Protein AF-A0A195C945-F1 (afdb_monomer)

Organism: NCBI:txid456900

Foldseek 3Di:
DFDQDPFAEDEDEDLQLDDDDLQNLQLVVQVVQVVQVVVVHDGDDQLRYAYESAPLAAHQQDPVGRHPCRVLVVVVLCCLLVPLDQDDDYNVCSVVSVVVVVVVVVVVVVVDPPDDPPVPPVVVPPPSPGTHPCSVSHHYDRHASTPPDGVRNVSSCNVVVPPDD

pLDDT: mean 76.0, std 17.24, range [32.88, 94.56]

Secondary structure (DSSP, 8-state):
-----SS-EEE---TT-----HHHHHHHHHHHHHHHHTTTPPPP-GGG-EEE--SSSPPSEETTEE-S-HHHHHHHHHHHHHHT------GGGHHHHHHHHHHHHHHHHTS---S--------TT-------GGGGGPEEESS-SSTT--HHHHHHHTTGGG---

Nearest PDB structures (foldseek):
  8juy-assembly1_C  TM=2.023E-01  e=8.602E+00  Homo sapiens

Solvent-accessible surface area (backbone atoms only — not comparable to full-atom values): 10118 Å² total; per-residue (Å²): 128,89,68,84,67,95,65,55,66,45,81,51,90,49,46,81,59,63,75,84,50,70,69,59,46,13,35,52,47,17,48,52,50,57,60,39,59,75,66,76,49,81,85,84,63,44,67,67,24,36,40,24,39,42,65,86,56,61,50,37,62,48,100,93,39,80,50,93,45,64,70,58,52,52,52,51,53,50,47,21,37,77,64,38,44,80,74,90,76,50,67,88,42,46,71,60,50,50,52,50,52,52,51,52,51,52,59,48,60,75,52,71,85,82,63,78,78,70,71,78,73,70,60,91,76,70,68,78,82,42,62,32,88,54,45,82,47,40,41,80,36,59,50,47,96,45,90,97,50,53,53,60,60,51,37,19,46,66,58,65,80,77,78,86,129

Sequence (165 aa):
MPKCEANHWTLALDSLHGTLSSHVLSKLCGFIEKLFRKKGLPPLFWKNWILHCPLDIPNQISPSGIGLNCGVHICVWGYIVCTSKLLYFSE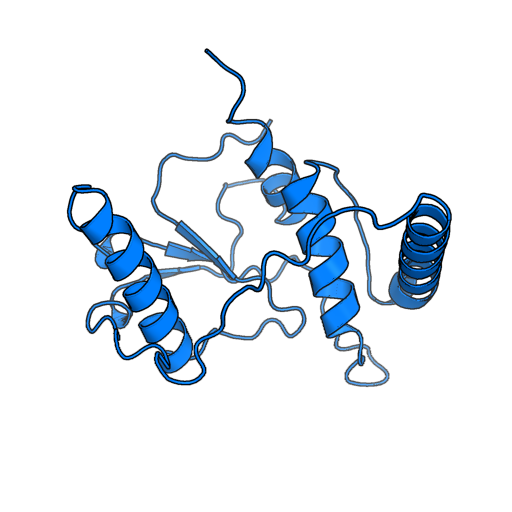DDMPKIRKWISQKLIASAGQAFATETNNFGINKSECLKSESKDSKLIKLSRQPPSQGSTTFEYCACLTRSGHTS

InterPro domains:
  IPR038765 Papain-like cysteine peptidase superfamily [SSF54001] (2-105)

Structure (mmCIF, N/CA/C/O backbone):
data_AF-A0A195C945-F1
#
_entry.id   AF-A0A195C945-F1
#
loop_
_atom_site.group_PDB
_atom_site.id
_atom_site.type_symbol
_atom_site.label_atom_id
_atom_site.label_alt_id
_atom_site.label_comp_id
_atom_site.label_asym_id
_atom_site.label_entity_id
_atom_site.label_seq_id
_atom_site.pdbx_PDB_ins_code
_atom_site.Cartn_x
_atom_site.Cartn_y
_atom_site.Cartn_z
_atom_site.occupancy
_atom_site.B_iso_or_equiv
_atom_site.auth_seq_id
_atom_site.auth_comp_id
_atom_site.auth_asym_id
_atom_site.auth_atom_id
_atom_site.pdbx_PDB_model_num
ATOM 1 N N . MET A 1 1 ? -18.901 0.622 -10.137 1.00 36.66 1 MET A N 1
ATOM 2 C CA . MET A 1 1 ? -17.698 1.071 -9.401 1.00 36.66 1 MET A CA 1
ATOM 3 C C . MET A 1 1 ? -17.789 0.535 -7.981 1.00 36.66 1 MET A C 1
ATOM 5 O O . MET A 1 1 ? -18.892 0.620 -7.441 1.00 36.66 1 MET A O 1
ATOM 9 N N . PRO A 1 2 ? -16.720 -0.047 -7.404 1.00 40.16 2 PRO A N 1
ATOM 10 C CA . PRO A 1 2 ? -16.760 -0.532 -6.026 1.00 40.16 2 PRO A CA 1
ATOM 11 C C . PRO A 1 2 ? -17.107 0.637 -5.097 1.00 40.16 2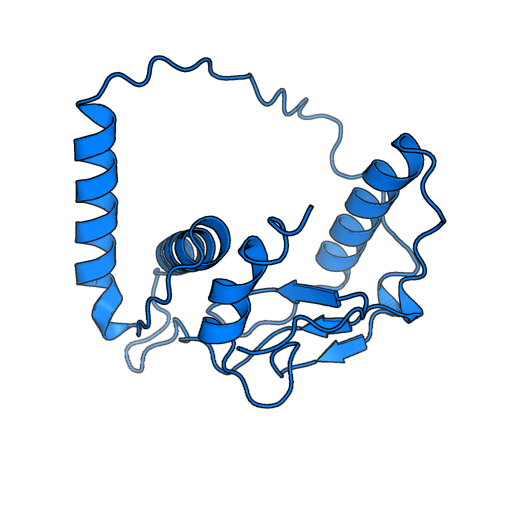 PRO A C 1
ATOM 13 O O . PRO A 1 2 ? -16.502 1.707 -5.176 1.00 40.16 2 PRO A O 1
ATOM 16 N N . LYS A 1 3 ? -18.151 0.468 -4.281 1.00 43.44 3 LYS A N 1
ATOM 17 C CA . LYS A 1 3 ? -18.527 1.458 -3.270 1.00 43.44 3 LYS A CA 1
ATOM 18 C C . LYS A 1 3 ? -17.523 1.343 -2.125 1.00 43.44 3 LYS A C 1
ATOM 20 O O . LYS A 1 3 ? -17.350 0.259 -1.581 1.00 43.44 3 LYS A O 1
ATOM 25 N N . CYS A 1 4 ? -16.870 2.449 -1.771 1.00 49.97 4 CYS A N 1
ATOM 26 C CA . CYS A 1 4 ? -16.095 2.534 -0.537 1.00 49.97 4 CYS A CA 1
ATOM 27 C C . CYS A 1 4 ? -17.090 2.408 0.627 1.00 49.97 4 CYS A C 1
ATOM 29 O O . CYS A 1 4 ? -17.920 3.297 0.826 1.00 49.97 4 CYS A O 1
ATOM 31 N N . GLU A 1 5 ? -17.108 1.264 1.311 1.00 49.72 5 GLU A N 1
ATOM 32 C CA . GLU A 1 5 ? -18.035 1.037 2.419 1.00 49.72 5 GLU A CA 1
ATOM 33 C C . GLU A 1 5 ? -17.671 1.925 3.615 1.00 49.72 5 GLU A C 1
ATOM 35 O O . GLU A 1 5 ? -16.497 2.134 3.926 1.00 49.72 5 GLU A O 1
ATOM 40 N N . ALA A 1 6 ? -18.694 2.434 4.306 1.00 49.66 6 ALA A N 1
ATOM 41 C CA . ALA A 1 6 ? -18.589 3.378 5.422 1.00 49.66 6 ALA A CA 1
ATOM 42 C C . ALA A 1 6 ? -18.109 2.736 6.743 1.00 49.66 6 ALA A C 1
ATOM 44 O O . ALA A 1 6 ? -18.519 3.146 7.828 1.00 49.66 6 ALA A O 1
ATOM 45 N N . ASN A 1 7 ? -17.256 1.717 6.664 1.00 60.69 7 ASN A N 1
ATOM 46 C CA . ASN A 1 7 ? -16.620 1.122 7.831 1.00 60.69 7 ASN A CA 1
ATOM 47 C C . ASN A 1 7 ? -15.314 1.859 8.132 1.00 60.69 7 ASN A C 1
ATOM 49 O O . ASN A 1 7 ? -14.645 2.365 7.235 1.00 60.69 7 ASN A O 1
ATOM 53 N N . HIS A 1 8 ? -14.935 1.939 9.404 1.00 71.00 8 HIS A N 1
ATOM 54 C CA . HIS A 1 8 ? -13.639 2.490 9.763 1.00 71.00 8 HIS A CA 1
ATOM 55 C C . HIS A 1 8 ? -12.549 1.464 9.448 1.00 71.00 8 HIS A C 1
ATOM 57 O O . HIS A 1 8 ? -12.551 0.355 9.981 1.00 71.00 8 HIS A O 1
ATOM 63 N N . TRP A 1 9 ? -11.614 1.813 8.577 1.00 72.81 9 TRP A N 1
ATOM 64 C CA . TRP A 1 9 ? -10.542 0.911 8.179 1.00 72.81 9 TRP A CA 1
ATOM 65 C C . TRP A 1 9 ? -9.245 1.678 7.943 1.00 72.81 9 TRP A C 1
ATOM 67 O O . TRP A 1 9 ? -9.239 2.873 7.649 1.00 72.81 9 TRP A O 1
ATOM 77 N N . THR A 1 10 ? -8.139 0.954 8.065 1.00 75.44 10 THR A N 1
ATOM 78 C CA . THR A 1 10 ? -6.801 1.419 7.706 1.00 75.44 10 THR A CA 1
ATOM 79 C C . THR A 1 10 ? -6.203 0.417 6.730 1.00 75.44 10 THR A C 1
ATOM 81 O O . THR A 1 10 ? -6.285 -0.787 6.958 1.00 75.44 10 THR A O 1
ATOM 84 N N . LEU A 1 11 ? -5.602 0.898 5.644 1.00 79.44 11 LEU A N 1
ATOM 85 C CA . LEU A 1 11 ? -4.928 0.068 4.647 1.00 79.44 11 LEU A CA 1
ATOM 86 C C . LEU A 1 11 ? -3.411 0.193 4.818 1.00 79.44 11 LEU A C 1
ATOM 88 O O . LEU A 1 11 ? -2.872 1.296 4.754 1.00 79.44 11 LEU A O 1
ATOM 92 N N . ALA A 1 12 ? -2.732 -0.932 5.028 1.00 83.62 12 ALA A N 1
ATOM 93 C CA . ALA A 1 12 ? -1.279 -1.016 5.084 1.00 83.62 12 ALA A CA 1
ATOM 94 C C . ALA A 1 12 ? -0.764 -1.794 3.869 1.00 83.62 12 ALA A C 1
ATOM 96 O O . ALA A 1 12 ? -0.973 -3.001 3.758 1.00 83.62 12 ALA A O 1
ATOM 97 N N . LEU A 1 13 ? -0.092 -1.081 2.965 1.00 86.31 13 LEU A N 1
ATOM 98 C CA . LEU A 1 13 ? 0.523 -1.643 1.766 1.00 86.31 13 LEU A CA 1
ATOM 99 C C . LEU A 1 13 ? 1.996 -1.936 2.054 1.00 86.31 13 LEU A C 1
ATOM 101 O O . LEU A 1 13 ? 2.786 -1.015 2.256 1.00 86.31 13 LEU A O 1
ATOM 105 N N . ASP A 1 14 ? 2.346 -3.217 2.080 1.00 88.50 14 ASP A N 1
ATOM 106 C CA . ASP A 1 14 ? 3.708 -3.702 2.288 1.00 88.50 14 ASP A CA 1
ATOM 107 C C . ASP A 1 14 ? 4.055 -4.681 1.166 1.00 88.50 14 ASP A C 1
ATOM 109 O O . ASP A 1 14 ? 3.446 -5.745 1.060 1.00 88.50 14 ASP A O 1
ATOM 113 N N . SER A 1 15 ? 5.036 -4.336 0.330 1.00 87.19 15 SER A N 1
ATOM 114 C CA . SER A 1 15 ? 5.464 -5.191 -0.780 1.00 87.19 15 SER A CA 1
ATOM 115 C C . SER A 1 15 ? 6.178 -6.468 -0.329 1.00 87.19 15 SER A C 1
ATOM 117 O O . SER A 1 15 ? 6.389 -7.353 -1.150 1.00 87.19 15 SER A O 1
ATOM 119 N N . LEU A 1 16 ? 6.532 -6.606 0.956 1.00 88.69 16 LEU A N 1
ATOM 120 C CA . LEU A 1 16 ? 6.965 -7.881 1.550 1.00 88.69 16 LEU A CA 1
ATOM 121 C C . LEU A 1 16 ? 5.806 -8.715 2.090 1.00 88.69 16 LEU A C 1
ATOM 123 O O . LEU A 1 16 ? 6.042 -9.793 2.632 1.00 88.69 16 LEU A O 1
ATOM 127 N N . HIS A 1 17 ? 4.571 -8.217 1.989 1.00 88.50 17 HIS A N 1
ATOM 128 C CA . HIS A 1 17 ? 3.382 -8.832 2.584 1.00 88.50 17 HIS A CA 1
ATOM 129 C C . HIS A 1 17 ? 3.513 -9.051 4.099 1.00 88.50 17 HIS A C 1
ATOM 131 O O . HIS A 1 17 ? 2.894 -9.949 4.682 1.00 88.50 17 HIS A O 1
ATOM 137 N N . GLY A 1 18 ? 4.314 -8.213 4.758 1.00 84.25 18 GLY A N 1
ATOM 138 C CA . GLY A 1 18 ? 4.501 -8.249 6.193 1.00 84.25 18 GLY A CA 1
ATOM 139 C C . GLY A 1 18 ? 3.228 -7.902 6.960 1.00 84.25 18 GLY A C 1
ATOM 140 O O . GLY A 1 18 ? 2.152 -7.620 6.423 1.00 84.25 18 GLY A O 1
ATOM 141 N N . THR A 1 19 ? 3.350 -7.955 8.281 1.00 81.88 19 THR A N 1
ATOM 142 C CA . THR A 1 19 ? 2.325 -7.435 9.189 1.00 81.88 19 THR A CA 1
ATOM 143 C C . THR A 1 19 ? 2.933 -6.273 9.936 1.00 81.88 19 THR A C 1
ATOM 145 O O . THR A 1 19 ? 4.065 -6.375 10.414 1.00 81.88 19 THR A O 1
ATOM 148 N N . LEU A 1 20 ? 2.185 -5.180 10.066 1.00 83.38 20 LEU A N 1
ATOM 149 C CA . LEU A 1 20 ? 2.625 -4.055 10.876 1.00 83.38 20 LEU A CA 1
ATOM 150 C C . LEU A 1 20 ? 2.888 -4.533 12.309 1.00 83.38 20 LEU A C 1
ATOM 152 O O . LEU A 1 20 ? 2.043 -5.197 12.913 1.00 83.38 20 LEU A O 1
ATOM 156 N N . SER A 1 21 ? 4.053 -4.197 12.862 1.00 86.50 21 SER A N 1
ATOM 157 C CA . SER A 1 21 ? 4.336 -4.531 14.255 1.00 86.50 21 SER A CA 1
ATOM 158 C C . SER A 1 21 ? 3.366 -3.790 15.176 1.00 86.50 21 SER A C 1
ATOM 160 O O . SER A 1 21 ? 2.963 -2.654 14.903 1.00 86.50 21 SER A O 1
ATOM 162 N N . SER A 1 22 ? 3.013 -4.416 16.300 1.00 84.00 22 SER A N 1
ATOM 163 C CA . SER A 1 22 ? 2.123 -3.818 17.306 1.00 84.00 22 SER A CA 1
ATOM 164 C C . SER A 1 22 ? 2.626 -2.455 17.790 1.00 84.00 22 SER A C 1
ATOM 166 O O . SER A 1 22 ? 1.830 -1.554 18.041 1.00 84.00 22 SER A O 1
ATOM 168 N N . HIS A 1 23 ? 3.948 -2.279 17.847 1.00 85.69 23 HIS A N 1
ATOM 169 C CA . HIS A 1 23 ? 4.597 -1.012 18.179 1.00 85.69 23 HIS A CA 1
ATOM 170 C C . HIS A 1 23 ? 4.303 0.092 17.159 1.00 85.69 23 HIS A C 1
ATOM 172 O O . HIS A 1 23 ? 3.886 1.191 17.523 1.00 85.69 23 HIS A O 1
ATOM 178 N N . VAL A 1 24 ? 4.486 -0.201 15.868 1.00 86.06 24 VAL A N 1
ATOM 179 C CA . VAL A 1 24 ? 4.221 0.763 14.789 1.00 86.06 24 VAL A CA 1
ATOM 180 C C . VAL A 1 24 ? 2.730 1.090 14.726 1.00 86.06 24 VAL A C 1
ATOM 182 O O . VAL A 1 24 ? 2.367 2.263 14.636 1.00 86.06 24 VAL A O 1
ATOM 185 N N . LEU A 1 25 ? 1.866 0.078 14.846 1.00 86.56 25 LEU A N 1
ATOM 186 C CA . LEU A 1 25 ? 0.417 0.266 14.862 1.00 86.56 25 LEU A CA 1
ATOM 187 C C . LEU A 1 25 ? -0.032 1.137 16.043 1.00 86.56 25 LEU A C 1
ATOM 189 O O . LEU A 1 25 ? -0.818 2.063 15.853 1.00 86.56 25 LEU A O 1
ATOM 193 N N . SER A 1 26 ? 0.507 0.898 17.241 1.00 86.62 26 SER A N 1
ATOM 194 C CA . SER A 1 26 ? 0.219 1.691 18.443 1.00 86.62 26 SER A CA 1
ATOM 195 C C . SER A 1 26 ? 0.574 3.167 18.270 1.00 86.62 26 SER A C 1
ATOM 197 O O . SER A 1 26 ? -0.231 4.043 18.605 1.00 86.62 26 SER A O 1
ATOM 199 N N . LYS A 1 27 ? 1.743 3.455 17.685 1.00 87.06 27 LYS A N 1
ATOM 200 C CA . LYS A 1 27 ? 2.178 4.826 17.390 1.00 87.06 27 LYS A CA 1
ATOM 201 C C . LYS A 1 27 ? 1.328 5.497 16.318 1.00 87.06 27 LYS A C 1
ATOM 203 O O . LYS A 1 27 ? 0.997 6.672 16.458 1.00 87.06 27 LYS A O 1
ATOM 208 N N . LEU A 1 28 ? 0.945 4.767 15.271 1.00 85.94 28 LEU A N 1
ATOM 209 C CA . LEU A 1 28 ? 0.057 5.286 14.230 1.00 85.94 28 LEU A CA 1
ATOM 210 C C . LEU A 1 28 ? -1.320 5.640 14.808 1.00 85.94 28 LEU A C 1
ATOM 212 O O . LEU A 1 28 ? -1.820 6.740 14.585 1.00 85.94 28 LEU A O 1
ATOM 216 N N . CYS A 1 29 ? -1.902 4.749 15.611 1.00 87.25 29 CYS A N 1
ATOM 217 C CA . CYS A 1 29 ? -3.175 5.001 16.286 1.00 87.25 29 CYS A CA 1
ATOM 218 C C . CYS A 1 29 ? -3.073 6.211 17.223 1.00 87.25 29 CYS A C 1
ATOM 220 O O . CYS A 1 29 ? -3.898 7.120 17.162 1.00 87.25 29 CYS A O 1
ATOM 222 N N . GLY A 1 30 ? -2.014 6.283 18.035 1.00 87.00 30 GLY A N 1
ATOM 223 C CA . GLY A 1 30 ? -1.775 7.417 18.926 1.00 87.00 30 GLY A CA 1
ATOM 224 C C . GLY A 1 30 ? -1.569 8.743 18.185 1.00 87.00 30 GLY A C 1
ATOM 225 O O . GLY A 1 30 ? -1.980 9.795 18.685 1.00 87.00 30 GLY A O 1
ATOM 226 N N . PHE A 1 31 ? -0.971 8.723 16.991 1.00 85.75 31 PHE A N 1
ATOM 227 C CA . PHE A 1 31 ? -0.865 9.895 16.121 1.00 85.75 31 PHE A CA 1
ATOM 228 C C . PHE A 1 31 ? -2.240 10.361 15.631 1.00 85.75 31 PHE A C 1
ATOM 230 O O . PHE A 1 31 ? -2.574 11.540 15.763 1.00 85.75 31 PHE A O 1
ATOM 237 N N . ILE A 1 32 ? -3.055 9.436 15.116 1.00 83.88 32 ILE A N 1
ATOM 238 C CA . ILE A 1 32 ? -4.403 9.734 14.620 1.00 83.88 32 ILE A CA 1
ATOM 239 C C . ILE A 1 32 ? -5.279 10.269 15.765 1.00 83.88 32 ILE A C 1
ATOM 241 O O . ILE A 1 32 ? -5.909 11.313 15.606 1.00 83.88 32 ILE A O 1
ATOM 245 N N . GLU A 1 33 ? -5.253 9.654 16.952 1.00 84.44 33 GLU A N 1
ATOM 246 C CA . GLU A 1 33 ? -5.957 10.180 18.132 1.00 84.44 33 GLU A CA 1
ATOM 247 C C . GLU A 1 33 ? -5.555 11.623 18.455 1.00 84.44 33 GLU A C 1
ATOM 249 O O . GLU A 1 33 ? -6.421 12.466 18.697 1.00 84.44 33 GLU A O 1
ATOM 254 N N . LYS A 1 34 ? -4.249 11.930 18.443 1.00 83.50 34 LYS A N 1
ATOM 255 C CA . LYS A 1 34 ? -3.740 13.284 18.712 1.00 83.50 34 LYS A CA 1
ATOM 256 C C . LYS A 1 34 ? -4.269 14.288 17.685 1.00 83.50 34 LYS A C 1
ATOM 258 O O . LYS A 1 34 ? -4.617 15.407 18.063 1.00 83.50 34 LYS A O 1
ATOM 263 N N . LEU A 1 35 ? -4.348 13.904 16.410 1.00 79.62 35 LEU A N 1
ATOM 264 C CA . LEU A 1 35 ? -4.901 14.753 15.352 1.00 79.62 35 LEU A CA 1
ATOM 265 C C . LEU A 1 35 ? -6.407 14.992 15.517 1.00 79.62 35 LEU A C 1
ATOM 267 O O . LEU A 1 35 ? -6.861 16.119 15.332 1.00 79.62 35 LEU A O 1
ATOM 271 N N . PHE A 1 36 ? -7.175 13.963 15.878 1.00 77.38 36 PHE A N 1
ATOM 272 C CA . PHE A 1 36 ? -8.633 14.057 16.004 1.00 77.38 36 PHE A CA 1
ATOM 273 C C . PHE A 1 36 ? -9.070 14.798 17.273 1.00 77.38 36 PHE A C 1
ATOM 275 O O . PHE A 1 36 ? -9.970 15.635 17.200 1.00 77.38 36 PHE A O 1
ATOM 282 N N . ARG A 1 37 ? -8.388 14.592 18.412 1.00 73.00 37 ARG A N 1
ATOM 283 C CA . ARG A 1 37 ? -8.676 15.330 19.659 1.00 73.00 37 ARG A CA 1
ATOM 284 C C . ARG A 1 37 ? -8.521 16.839 19.486 1.00 73.00 37 ARG A C 1
ATOM 286 O O . ARG A 1 37 ? -9.339 17.598 19.990 1.00 73.00 37 ARG A O 1
ATOM 293 N N . LYS A 1 38 ? -7.512 17.283 18.727 1.00 70.25 38 LYS A N 1
ATOM 294 C CA . LYS A 1 38 ? -7.298 18.712 18.431 1.00 70.25 38 LYS A CA 1
ATOM 295 C C . LYS A 1 38 ? -8.428 19.347 17.614 1.00 70.25 38 LYS A C 1
ATOM 297 O O . LYS A 1 38 ? -8.531 20.566 17.596 1.00 70.25 38 LYS A O 1
ATOM 302 N N . LYS A 1 39 ? -9.256 18.544 16.941 1.00 70.38 39 LYS A N 1
ATOM 303 C CA . LYS A 1 39 ? -10.353 19.008 16.082 1.00 70.38 39 LYS A CA 1
ATOM 304 C C . LYS A 1 39 ? -11.728 18.959 16.761 1.00 70.38 39 LYS A C 1
ATOM 306 O O . LYS A 1 39 ? -12.720 19.217 16.092 1.00 70.38 39 LYS A O 1
ATOM 311 N N . GLY A 1 40 ? -11.805 18.595 18.047 1.00 71.62 40 GLY A N 1
ATOM 312 C CA . GLY A 1 40 ? -13.084 18.447 18.757 1.00 71.62 40 GLY A CA 1
ATOM 313 C C . GLY A 1 40 ? -13.968 17.320 18.207 1.00 71.62 40 GLY A C 1
ATOM 314 O O . GLY A 1 40 ? -15.180 17.338 18.401 1.00 71.62 40 GLY A O 1
ATOM 315 N N . LEU A 1 41 ? -13.375 16.359 17.490 1.00 73.38 41 LEU A N 1
ATOM 316 C CA . LEU A 1 41 ? -14.095 15.236 16.894 1.00 73.38 41 LEU A CA 1
ATOM 317 C C . LEU A 1 41 ? -14.404 14.153 17.944 1.00 73.38 41 LEU A C 1
ATOM 319 O O . LEU A 1 41 ? -13.699 14.070 18.957 1.00 73.38 41 LEU A O 1
ATOM 323 N N . PRO A 1 42 ? -15.419 13.299 17.703 1.00 71.88 42 PRO A N 1
ATOM 324 C CA . PRO A 1 42 ? -15.748 12.192 18.593 1.00 71.88 42 PRO A CA 1
ATOM 325 C C . PRO A 1 42 ? -14.543 11.279 18.885 1.00 71.88 42 PRO A C 1
ATOM 327 O O . PRO A 1 42 ? -13.647 11.148 18.042 1.00 71.88 42 PRO A O 1
ATOM 330 N N . PRO A 1 43 ? -14.521 10.605 20.051 1.00 74.62 43 PRO A N 1
ATOM 331 C CA . PRO A 1 43 ? -13.491 9.627 20.374 1.00 74.62 43 PRO A CA 1
ATOM 332 C C . PRO A 1 43 ? -13.409 8.516 19.322 1.00 74.62 43 PRO A C 1
ATOM 334 O O . PRO A 1 43 ? -14.427 8.014 18.843 1.00 74.62 43 PRO A O 1
ATOM 337 N N . LEU A 1 44 ? -12.186 8.100 18.990 1.00 81.50 44 LEU A N 1
ATOM 338 C CA . LEU A 1 44 ? -11.953 6.961 18.108 1.00 81.50 44 LEU A CA 1
ATOM 339 C C . LEU A 1 44 ? -12.116 5.659 18.893 1.00 81.50 44 LEU A C 1
ATOM 341 O O . LEU A 1 44 ? -11.469 5.456 19.918 1.00 81.50 44 LEU A O 1
ATOM 345 N N . PHE A 1 45 ? -12.949 4.755 18.384 1.00 84.69 45 PHE A N 1
ATOM 346 C CA . PHE A 1 45 ? -13.144 3.427 18.960 1.00 84.69 45 PHE A CA 1
ATOM 347 C C . PHE A 1 45 ? -12.427 2.376 18.111 1.00 84.69 45 PHE A C 1
ATOM 349 O O . PHE A 1 45 ? -13.030 1.776 17.223 1.00 84.69 45 PHE A O 1
ATOM 356 N N . TRP A 1 46 ? -11.145 2.127 18.395 1.00 85.69 46 TRP A N 1
ATOM 357 C CA . TRP A 1 46 ? -10.277 1.239 17.602 1.00 85.69 46 TRP A CA 1
ATOM 358 C C . TRP A 1 46 ? -10.803 -0.190 17.417 1.00 85.69 46 TRP A C 1
ATOM 360 O O . TRP A 1 46 ? -10.551 -0.804 16.388 1.00 85.69 46 TRP A O 1
ATOM 370 N N . LYS A 1 47 ? -11.615 -0.699 18.351 1.00 84.06 47 LYS A N 1
ATOM 371 C CA . LYS A 1 47 ? -12.301 -2.002 18.230 1.00 84.06 47 LYS A CA 1
ATOM 372 C C . LYS A 1 47 ? -13.233 -2.123 17.010 1.00 84.06 47 LYS A C 1
ATOM 374 O O . LYS A 1 47 ? -13.558 -3.233 16.594 1.00 84.06 47 LYS A O 1
ATOM 379 N N . ASN A 1 48 ? -13.679 -0.990 16.465 1.00 84.19 48 ASN A N 1
ATOM 380 C CA . ASN A 1 48 ? -14.529 -0.925 15.276 1.00 84.19 48 ASN A CA 1
ATOM 381 C C . ASN A 1 48 ? -13.709 -0.786 13.984 1.00 84.19 48 ASN A C 1
ATOM 383 O O . ASN A 1 48 ? -14.297 -0.719 12.909 1.00 84.19 48 ASN A O 1
ATOM 387 N N . TRP A 1 49 ? -12.378 -0.703 14.086 1.00 87.69 49 TRP A N 1
ATOM 388 C CA . TRP A 1 49 ? -11.491 -0.543 12.943 1.00 87.69 49 TRP A CA 1
ATOM 389 C C . TRP A 1 49 ? -10.961 -1.890 12.455 1.00 87.69 49 TRP A C 1
ATOM 391 O O . TRP A 1 49 ? -10.696 -2.803 13.244 1.00 87.69 49 TRP A O 1
ATOM 401 N N . ILE A 1 50 ? -10.757 -1.982 11.142 1.00 87.56 50 ILE A N 1
ATOM 402 C CA . ILE A 1 50 ? -10.088 -3.112 10.494 1.00 87.56 50 ILE A CA 1
ATOM 403 C C . ILE A 1 50 ? -8.797 -2.617 9.832 1.00 87.56 50 ILE A C 1
ATOM 405 O O . ILE A 1 50 ? -8.809 -1.671 9.047 1.00 87.56 50 ILE A O 1
ATOM 409 N N . LEU A 1 51 ? -7.673 -3.256 10.149 1.00 88.25 51 LEU A N 1
ATOM 410 C CA . LEU A 1 51 ? -6.402 -3.098 9.456 1.00 88.25 51 LEU A CA 1
ATOM 411 C C . LEU A 1 51 ? -6.334 -4.101 8.302 1.00 88.25 51 LEU A C 1
ATOM 413 O O . LEU A 1 51 ? -6.198 -5.304 8.525 1.00 88.25 51 LEU A O 1
ATOM 417 N N . HIS A 1 52 ? -6.403 -3.599 7.075 1.00 88.50 52 HIS A N 1
ATOM 418 C CA . HIS A 1 52 ? -6.240 -4.390 5.863 1.00 88.50 52 HIS A CA 1
ATOM 419 C C . HIS A 1 52 ? -4.761 -4.438 5.464 1.00 88.50 52 HIS A C 1
ATOM 421 O O . HIS A 1 52 ? -4.144 -3.403 5.217 1.00 88.50 52 HIS A O 1
ATOM 427 N N . CYS A 1 53 ? -4.211 -5.646 5.386 1.00 88.62 53 CYS A N 1
ATOM 428 C CA . CYS A 1 53 ? -2.871 -5.969 4.897 1.00 88.62 53 CYS A CA 1
ATOM 429 C C . CYS A 1 53 ? -3.010 -6.913 3.691 1.00 88.62 53 CYS A C 1
ATOM 431 O O . CYS A 1 53 ? -2.827 -8.127 3.854 1.00 88.62 53 CYS A O 1
ATOM 433 N N . PRO A 1 54 ? -3.430 -6.391 2.524 1.00 89.25 54 PRO A N 1
ATOM 434 C CA . PRO A 1 54 ? -3.754 -7.203 1.359 1.00 89.25 54 PRO A CA 1
ATOM 435 C C . PRO A 1 54 ? -2.562 -8.021 0.861 1.00 89.25 54 PRO A C 1
ATOM 437 O O . PRO A 1 54 ? -1.420 -7.566 0.907 1.00 89.25 54 PRO A O 1
ATOM 440 N N . LEU A 1 55 ? -2.852 -9.222 0.358 1.00 90.38 55 LEU A N 1
ATOM 441 C CA . LEU A 1 55 ? -1.868 -10.125 -0.255 1.00 90.38 55 LEU A CA 1
ATOM 442 C C . LEU A 1 55 ? -1.980 -10.183 -1.786 1.00 90.38 55 LEU A C 1
ATOM 444 O O . LEU A 1 55 ? -1.123 -10.762 -2.443 1.00 90.38 55 LEU A O 1
ATOM 448 N N . ASP A 1 56 ? -3.014 -9.569 -2.364 1.00 91.06 56 ASP A N 1
ATOM 449 C CA . ASP A 1 56 ? -3.257 -9.485 -3.810 1.00 91.06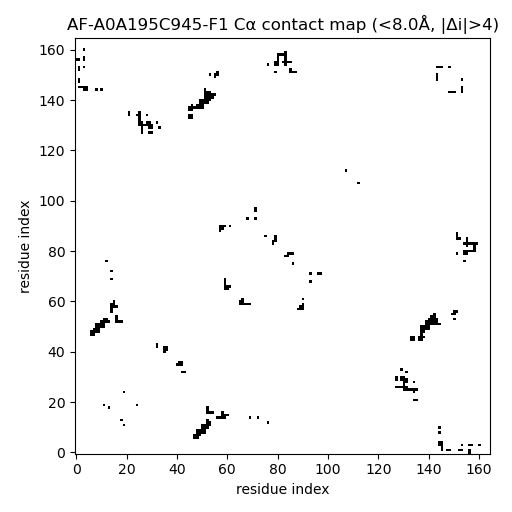 56 ASP A CA 1
ATOM 450 C C . ASP A 1 56 ? -2.475 -8.342 -4.488 1.00 91.06 56 ASP A C 1
ATOM 452 O O . ASP A 1 56 ? -2.809 -7.909 -5.590 1.00 91.06 56 ASP A O 1
ATOM 456 N N . ILE A 1 57 ? -1.428 -7.842 -3.828 1.00 91.94 57 ILE A N 1
ATOM 457 C CA . ILE A 1 57 ? -0.511 -6.829 -4.356 1.00 91.94 57 ILE A CA 1
ATOM 458 C C . ILE A 1 57 ? 0.809 -7.474 -4.800 1.00 91.94 57 ILE A C 1
ATOM 460 O O . ILE A 1 57 ? 1.195 -8.497 -4.229 1.00 91.94 57 ILE A O 1
ATOM 464 N N . PRO A 1 58 ? 1.54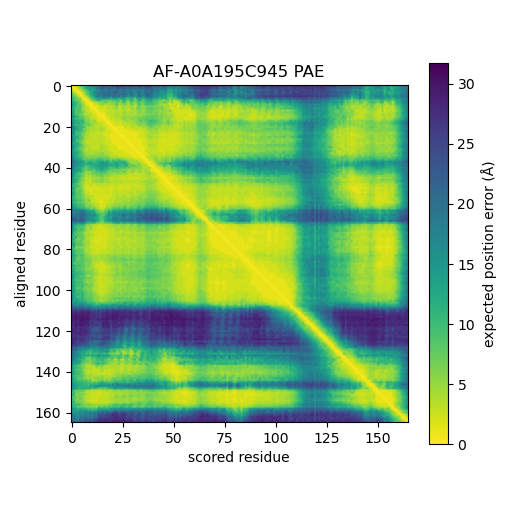6 -6.882 -5.758 1.00 91.12 58 PRO A N 1
ATOM 465 C CA . PRO A 1 58 ? 2.831 -7.421 -6.192 1.00 91.12 58 PRO A CA 1
ATOM 466 C C . PRO A 1 58 ? 3.814 -7.532 -5.023 1.00 91.12 58 PRO A C 1
ATOM 468 O O . PRO A 1 58 ? 3.974 -6.589 -4.244 1.00 91.12 58 PRO A O 1
ATOM 471 N N . ASN A 1 59 ? 4.455 -8.694 -4.899 1.00 90.12 59 ASN A N 1
ATOM 472 C CA . ASN A 1 59 ? 5.460 -8.958 -3.875 1.00 90.12 59 ASN A CA 1
ATOM 473 C C . ASN A 1 59 ? 6.853 -8.641 -4.424 1.00 90.12 59 ASN A C 1
ATOM 475 O O . ASN A 1 59 ? 7.179 -9.086 -5.518 1.00 90.12 59 ASN A O 1
ATOM 479 N N . GLN A 1 60 ? 7.687 -7.929 -3.662 1.00 87.75 60 GLN A N 1
ATOM 480 C CA . GLN A 1 60 ? 9.048 -7.595 -4.096 1.00 87.75 60 GLN A CA 1
AT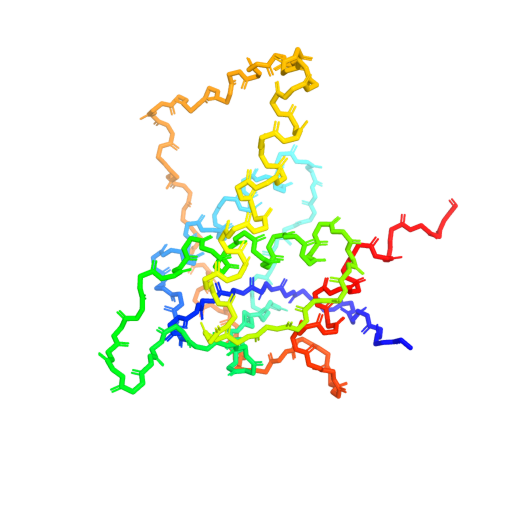OM 481 C C . GLN A 1 60 ? 10.061 -8.743 -4.004 1.00 87.75 60 GLN A C 1
ATOM 483 O O . GLN A 1 60 ? 11.214 -8.596 -4.412 1.00 87.75 60 GLN A O 1
ATOM 488 N N . ILE A 1 61 ? 9.668 -9.884 -3.444 1.00 84.50 61 ILE A N 1
ATOM 489 C CA . ILE A 1 61 ? 10.470 -11.102 -3.449 1.00 84.50 61 ILE A CA 1
ATOM 490 C C . ILE A 1 61 ? 10.313 -11.761 -4.820 1.00 84.50 61 ILE A C 1
ATOM 492 O O . ILE A 1 61 ? 9.246 -12.250 -5.182 1.00 84.50 61 ILE A O 1
ATOM 496 N N . SER A 1 62 ? 11.409 -11.789 -5.571 1.00 70.81 62 SER A N 1
ATOM 497 C CA . SER A 1 62 ? 11.522 -12.509 -6.839 1.00 70.81 62 SER A CA 1
ATOM 498 C C . SER A 1 62 ? 12.107 -13.912 -6.611 1.00 70.81 62 SER A C 1
ATOM 500 O O . SER A 1 62 ? 12.769 -14.135 -5.592 1.00 70.81 62 SER A O 1
ATOM 502 N N . PRO A 1 63 ? 11.974 -14.851 -7.565 1.00 66.44 63 PRO A N 1
ATOM 503 C CA . PRO A 1 63 ? 12.680 -16.137 -7.509 1.00 66.44 63 PRO A CA 1
ATOM 504 C C . PRO A 1 63 ? 14.209 -15.998 -7.378 1.00 66.44 63 PRO A C 1
ATOM 506 O O . PRO A 1 63 ? 14.867 -16.875 -6.828 1.00 66.44 63 PRO A O 1
ATOM 509 N N . SER A 1 64 ? 14.773 -14.879 -7.845 1.00 66.69 64 SER A N 1
ATOM 510 C CA . SER A 1 64 ? 16.193 -14.517 -7.723 1.00 66.69 64 SER A CA 1
ATOM 511 C C . SER A 1 64 ? 16.581 -13.871 -6.382 1.00 66.69 64 SER A C 1
ATOM 513 O O . SER A 1 64 ? 17.742 -13.516 -6.195 1.00 66.69 64 SER A O 1
ATOM 515 N N . GLY A 1 65 ? 15.637 -13.710 -5.449 1.00 67.00 65 GLY A N 1
ATOM 516 C CA . GLY A 1 65 ? 15.856 -13.135 -4.121 1.00 67.00 65 GLY A CA 1
ATOM 517 C C . GLY A 1 65 ? 15.013 -11.888 -3.831 1.00 67.00 65 GLY A C 1
ATOM 518 O O . GLY A 1 65 ? 14.135 -11.497 -4.606 1.00 67.00 65 GLY A O 1
ATOM 519 N N . ILE A 1 66 ? 15.282 -11.260 -2.682 1.00 69.19 66 ILE A N 1
ATOM 520 C CA . ILE A 1 66 ? 14.591 -10.045 -2.226 1.00 69.19 66 ILE A CA 1
ATOM 521 C C . ILE A 1 66 ? 14.972 -8.875 -3.143 1.00 69.19 66 ILE A C 1
ATOM 523 O O . ILE A 1 66 ? 16.121 -8.433 -3.152 1.00 69.19 66 ILE A O 1
ATOM 527 N N . GLY A 1 67 ? 14.006 -8.357 -3.903 1.00 65.25 67 GLY A N 1
ATOM 528 C CA . GLY A 1 67 ? 14.179 -7.149 -4.700 1.00 65.25 67 GLY A CA 1
ATOM 529 C C . GLY A 1 67 ? 14.308 -5.911 -3.811 1.00 65.25 67 GLY A C 1
ATOM 530 O O . GLY A 1 67 ? 13.573 -5.740 -2.842 1.00 65.25 67 GLY A O 1
ATOM 531 N N . LEU A 1 68 ? 15.224 -5.001 -4.156 1.00 81.31 68 LEU A N 1
ATOM 532 C CA . LEU A 1 68 ? 15.423 -3.711 -3.473 1.00 81.31 68 LEU A CA 1
ATOM 533 C C . LEU A 1 68 ? 14.431 -2.634 -3.969 1.00 81.31 68 LEU A C 1
ATOM 535 O O . LEU A 1 68 ? 14.779 -1.462 -4.109 1.00 81.31 68 LEU A O 1
ATOM 539 N N . ASN A 1 69 ? 13.196 -3.034 -4.286 1.00 88.38 69 ASN A N 1
ATOM 540 C CA . ASN A 1 69 ? 12.223 -2.201 -4.998 1.00 88.38 69 ASN A CA 1
ATOM 541 C C . ASN A 1 69 ? 11.210 -1.500 -4.079 1.00 88.38 69 ASN A C 1
ATOM 543 O O . ASN A 1 69 ? 10.345 -0.785 -4.582 1.00 88.38 69 ASN A O 1
ATOM 547 N N . CYS A 1 70 ? 11.307 -1.639 -2.753 1.00 88.94 70 CYS A N 1
ATOM 548 C CA . CYS A 1 70 ? 10.310 -1.130 -1.800 1.00 88.94 70 CYS A CA 1
ATOM 549 C C . CYS A 1 70 ? 9.996 0.362 -1.982 1.00 88.94 70 CYS A C 1
ATOM 551 O O . CYS A 1 70 ? 8.833 0.757 -1.946 1.00 88.94 70 CYS A O 1
ATOM 553 N N . GLY A 1 71 ? 11.008 1.188 -2.264 1.00 89.62 71 GLY A N 1
ATOM 554 C CA . GLY A 1 71 ? 10.810 2.608 -2.564 1.00 89.62 71 GLY A CA 1
ATOM 555 C C . GLY A 1 71 ? 9.986 2.842 -3.834 1.00 89.62 71 GLY A C 1
ATOM 556 O O . GLY A 1 71 ? 9.118 3.710 -3.856 1.00 89.62 71 GLY A O 1
ATOM 557 N N . VAL A 1 72 ? 10.198 2.030 -4.874 1.00 92.31 72 VAL A N 1
ATOM 558 C CA . VAL A 1 72 ? 9.443 2.104 -6.135 1.00 92.31 72 VAL A CA 1
ATOM 559 C C . VAL A 1 72 ? 7.988 1.695 -5.911 1.00 92.31 72 VAL A C 1
ATOM 561 O O . VAL A 1 72 ? 7.092 2.398 -6.371 1.00 92.31 72 VAL A O 1
ATOM 564 N N . HIS A 1 73 ? 7.743 0.628 -5.142 1.00 93.25 73 HIS A N 1
ATOM 565 C CA . HIS A 1 73 ? 6.390 0.224 -4.732 1.00 93.25 73 HIS A CA 1
ATOM 566 C C . HIS A 1 73 ? 5.643 1.352 -4.032 1.00 93.25 73 HIS A C 1
ATOM 568 O O . HIS A 1 73 ? 4.517 1.665 -4.413 1.00 93.25 73 HIS A O 1
ATOM 574 N N . ILE A 1 74 ? 6.275 1.989 -3.040 1.00 92.00 74 ILE A N 1
ATOM 575 C CA . ILE A 1 74 ? 5.682 3.114 -2.304 1.00 92.00 74 ILE A CA 1
ATOM 576 C C . ILE A 1 74 ? 5.316 4.248 -3.269 1.00 92.00 74 ILE A C 1
ATOM 578 O O . ILE A 1 74 ? 4.210 4.783 -3.191 1.00 92.00 74 ILE A O 1
ATOM 582 N N . CYS A 1 75 ? 6.202 4.591 -4.209 1.00 92.81 75 CYS A N 1
ATOM 583 C CA . CYS A 1 75 ? 5.924 5.621 -5.209 1.00 92.81 75 CYS A CA 1
ATOM 584 C C . CYS A 1 75 ? 4.729 5.267 -6.107 1.00 92.81 75 CYS A C 1
ATOM 586 O O . CYS A 1 75 ? 3.892 6.131 -6.368 1.00 92.81 75 CYS A O 1
ATOM 588 N N . VAL A 1 76 ? 4.627 4.019 -6.573 1.00 94.06 76 VAL A N 1
ATOM 589 C CA . VAL A 1 76 ? 3.531 3.583 -7.453 1.00 94.06 76 VAL A CA 1
ATOM 590 C C . VAL A 1 76 ? 2.200 3.544 -6.706 1.00 94.06 76 VAL A C 1
ATOM 592 O O . VAL A 1 76 ? 1.210 4.082 -7.199 1.00 94.06 76 VAL A O 1
ATOM 595 N N . TRP A 1 77 ? 2.166 2.987 -5.495 1.00 94.06 77 TRP A N 1
ATOM 596 C CA . TRP A 1 77 ? 0.954 2.987 -4.675 1.00 94.06 77 TRP A CA 1
ATOM 597 C C . TRP A 1 77 ? 0.511 4.402 -4.307 1.00 94.06 77 TRP A C 1
ATOM 599 O O . TRP A 1 77 ? -0.670 4.725 -4.435 1.00 94.06 77 TRP A O 1
ATOM 609 N N . GLY A 1 78 ? 1.458 5.271 -3.942 1.00 91.06 78 GLY A N 1
ATOM 610 C CA . GLY A 1 78 ? 1.192 6.691 -3.728 1.00 91.06 78 GLY A CA 1
ATOM 611 C C . GLY A 1 78 ? 0.599 7.356 -4.971 1.00 91.06 78 GLY A C 1
ATOM 612 O O . GLY A 1 78 ? -0.388 8.078 -4.869 1.00 91.06 78 GLY A O 1
ATOM 613 N N . TYR A 1 79 ? 1.132 7.061 -6.160 1.00 91.31 79 TYR A N 1
ATOM 614 C CA . TYR A 1 79 ? 0.579 7.556 -7.420 1.00 91.31 79 TYR A CA 1
ATOM 615 C C . TYR A 1 79 ? -0.867 7.095 -7.647 1.00 91.31 79 TYR A C 1
ATOM 617 O O . TYR A 1 79 ? -1.724 7.929 -7.944 1.00 91.31 79 TYR A O 1
ATOM 625 N N . ILE A 1 80 ? -1.158 5.800 -7.486 1.00 91.50 80 ILE A N 1
ATOM 626 C CA . ILE A 1 80 ? -2.502 5.231 -7.686 1.00 91.50 80 ILE A CA 1
ATOM 627 C C . ILE A 1 80 ? -3.512 5.909 -6.752 1.00 91.50 80 ILE A C 1
ATOM 629 O O . ILE A 1 80 ? -4.537 6.411 -7.217 1.00 91.50 80 ILE A O 1
ATOM 633 N N . VAL A 1 81 ? -3.194 5.988 -5.455 1.00 89.12 81 VAL A N 1
ATOM 634 C CA . VAL A 1 81 ? -4.066 6.592 -4.434 1.00 89.12 81 VAL A CA 1
ATOM 635 C C . VAL A 1 81 ? -4.289 8.082 -4.706 1.00 89.12 81 VAL A C 1
ATOM 637 O O . VAL A 1 81 ? -5.428 8.552 -4.727 1.00 89.12 81 VAL A O 1
ATOM 640 N N . CYS A 1 82 ? -3.217 8.834 -4.961 1.00 87.50 82 CYS A N 1
ATOM 641 C CA . CYS A 1 82 ? -3.301 10.284 -5.130 1.00 87.50 82 CYS A CA 1
ATOM 642 C C . CYS A 1 82 ? -3.967 10.704 -6.445 1.00 87.50 82 CYS A C 1
ATOM 644 O O . CYS A 1 82 ? -4.538 11.788 -6.512 1.00 87.50 82 CYS A O 1
ATOM 646 N N . THR A 1 83 ? -3.891 9.884 -7.496 1.00 87.19 83 THR A N 1
ATOM 647 C CA . THR A 1 83 ? -4.400 10.259 -8.827 1.00 87.19 83 THR A CA 1
ATOM 648 C C . THR A 1 83 ? -5.692 9.555 -9.224 1.00 87.19 83 THR A C 1
ATOM 650 O O . THR A 1 83 ? -6.241 9.874 -10.279 1.00 87.19 83 THR A O 1
ATOM 653 N N . SER A 1 84 ? -6.176 8.592 -8.428 1.00 86.94 84 SER A N 1
ATOM 654 C CA . SER A 1 84 ? -7.271 7.691 -8.824 1.00 86.94 84 SER A CA 1
ATOM 655 C C . SER A 1 84 ? -7.004 6.958 -10.153 1.00 86.94 84 SER A C 1
ATOM 657 O O . SER A 1 84 ? -7.935 6.548 -10.851 1.00 86.94 84 SER A O 1
ATOM 659 N N . LYS A 1 85 ? -5.735 6.827 -10.567 1.00 87.56 85 LYS A N 1
ATOM 660 C CA . LYS A 1 85 ? -5.375 6.132 -11.806 1.00 87.56 85 LYS A CA 1
ATOM 661 C C . LYS A 1 85 ? -5.008 4.698 -11.505 1.00 87.56 85 LYS A C 1
ATOM 663 O O . LYS A 1 85 ? -4.115 4.423 -10.710 1.00 87.56 85 LYS A O 1
ATOM 668 N N . LEU A 1 86 ? -5.682 3.797 -12.203 1.00 89.19 86 LEU A N 1
ATOM 669 C CA . LEU A 1 86 ? -5.392 2.379 -12.165 1.00 89.19 86 LEU A CA 1
ATOM 670 C C . LEU A 1 86 ? -4.113 2.102 -12.960 1.00 89.19 86 LEU A C 1
ATOM 672 O O . LEU A 1 86 ? -4.061 2.347 -14.165 1.00 89.19 86 LEU A O 1
ATOM 676 N N . LEU A 1 87 ? -3.087 1.611 -12.273 1.00 90.38 87 LEU A N 1
ATOM 677 C CA . LEU A 1 87 ? -1.816 1.217 -12.868 1.00 90.38 87 LEU A CA 1
ATOM 678 C C . LEU A 1 87 ? -1.439 -0.158 -12.327 1.00 90.38 87 LEU A C 1
ATOM 680 O O . LEU A 1 87 ? -0.928 -0.260 -11.218 1.00 90.38 87 LEU A O 1
ATOM 684 N N . TYR A 1 88 ? -1.712 -1.204 -13.102 1.00 92.69 88 TYR A N 1
ATOM 685 C CA . TYR A 1 88 ? -1.249 -2.551 -12.783 1.00 92.69 88 TYR A CA 1
ATOM 686 C C . TYR A 1 88 ? 0.256 -2.658 -13.022 1.00 92.69 88 TYR A C 1
ATOM 688 O O . TYR A 1 88 ? 0.774 -2.102 -13.993 1.00 92.69 88 TYR A O 1
ATOM 696 N N . PHE A 1 89 ? 0.950 -3.366 -12.137 1.00 93.31 89 PHE A N 1
ATOM 697 C CA . PHE A 1 89 ? 2.382 -3.611 -12.253 1.00 93.31 89 PHE A CA 1
ATOM 698 C C . PHE A 1 89 ? 2.772 -4.926 -11.584 1.00 93.31 89 PHE A C 1
ATOM 700 O O . PHE A 1 89 ? 2.025 -5.469 -10.773 1.00 93.31 89 PHE A O 1
ATOM 707 N N . SER A 1 90 ? 3.964 -5.400 -11.917 1.00 92.00 90 SER A N 1
ATOM 708 C CA . SER A 1 90 ? 4.640 -6.550 -11.321 1.00 92.00 90 SER A CA 1
ATOM 709 C C . SER A 1 90 ? 6.105 -6.210 -11.013 1.00 92.00 90 SER A C 1
ATOM 711 O O . SER A 1 90 ? 6.576 -5.117 -11.346 1.00 92.00 90 SER A O 1
ATOM 713 N N . GLU A 1 91 ? 6.855 -7.132 -10.402 1.00 89.31 91 GLU A N 1
ATOM 714 C CA . GLU A 1 91 ? 8.300 -6.931 -10.198 1.00 89.31 91 GLU A CA 1
ATOM 715 C C . GLU A 1 91 ? 9.078 -6.777 -11.499 1.00 89.31 91 GLU A C 1
ATOM 717 O O . GLU A 1 91 ? 10.023 -5.986 -11.567 1.00 89.31 91 GLU A O 1
ATOM 722 N N . ASP A 1 92 ? 8.651 -7.471 -12.549 1.00 89.44 92 ASP A N 1
ATOM 723 C CA . ASP A 1 92 ? 9.317 -7.437 -13.849 1.00 89.44 92 ASP A CA 1
ATOM 724 C C . ASP A 1 92 ? 9.219 -6.047 -14.505 1.00 89.44 92 ASP A C 1
ATOM 726 O O . ASP A 1 92 ? 10.048 -5.667 -15.337 1.00 89.44 92 ASP A O 1
ATOM 730 N N . ASP A 1 93 ? 8.253 -5.229 -14.078 1.00 91.62 93 ASP A N 1
ATOM 731 C CA . ASP A 1 93 ? 8.062 -3.862 -14.559 1.00 91.62 93 ASP A CA 1
ATOM 732 C C . ASP A 1 93 ? 8.958 -2.836 -13.852 1.00 91.62 93 ASP A C 1
ATOM 734 O O . ASP A 1 93 ? 9.136 -1.719 -14.351 1.00 91.62 93 ASP A O 1
ATOM 738 N N . MET A 1 94 ? 9.572 -3.189 -12.716 1.00 91.38 94 MET A N 1
ATOM 739 C CA . MET A 1 94 ? 10.318 -2.255 -11.862 1.00 91.38 94 MET A CA 1
ATOM 740 C C . MET A 1 94 ? 11.414 -1.466 -12.596 1.00 91.38 94 MET A C 1
ATOM 742 O O . MET A 1 94 ? 11.523 -0.258 -12.358 1.00 91.38 94 MET A O 1
ATOM 746 N N . PRO A 1 95 ? 12.203 -2.047 -13.526 1.00 90.50 95 PRO A N 1
ATOM 747 C CA . PRO A 1 95 ? 13.161 -1.274 -14.319 1.00 90.50 95 PRO A CA 1
ATOM 748 C C . PRO A 1 95 ? 12.502 -0.177 -15.170 1.00 90.50 95 PRO A C 1
ATOM 750 O O . PRO A 1 95 ? 13.003 0.949 -15.228 1.00 90.50 95 PRO A O 1
ATOM 753 N N . LYS A 1 96 ? 11.360 -0.478 -15.802 1.00 93.62 96 LYS A N 1
ATOM 754 C CA . LYS A 1 96 ? 10.610 0.485 -16.627 1.00 93.62 96 LYS A CA 1
ATOM 755 C C . LYS A 1 96 ? 9.973 1.564 -15.755 1.00 93.62 96 LYS A C 1
ATOM 757 O O . LYS A 1 96 ? 10.049 2.743 -16.096 1.00 93.62 96 LYS A O 1
ATOM 762 N N . ILE A 1 97 ? 9.412 1.174 -14.611 1.00 94.56 97 ILE A N 1
ATOM 763 C CA . ILE A 1 97 ? 8.799 2.095 -13.648 1.00 94.56 97 ILE A CA 1
ATOM 764 C C . ILE A 1 97 ? 9.845 3.054 -13.078 1.00 94.56 97 ILE A C 1
ATOM 766 O O . ILE A 1 97 ? 9.598 4.257 -13.043 1.00 94.56 97 ILE A O 1
ATOM 770 N N . ARG A 1 98 ? 11.040 2.572 -12.706 1.00 93.06 98 ARG A N 1
ATOM 771 C CA . ARG A 1 98 ? 12.144 3.445 -12.272 1.00 93.06 98 ARG A CA 1
ATOM 772 C C . ARG A 1 98 ? 12.476 4.495 -13.323 1.00 93.06 98 ARG A C 1
ATOM 774 O O . ARG A 1 98 ? 12.526 5.679 -13.002 1.00 93.06 98 ARG A O 1
ATOM 781 N N . LYS A 1 99 ? 12.640 4.075 -14.582 1.00 93.44 99 LYS A N 1
ATOM 782 C CA . LYS A 1 99 ? 12.900 4.997 -15.696 1.00 93.44 99 LYS A CA 1
ATOM 783 C C . LYS A 1 99 ? 11.782 6.034 -15.836 1.00 93.44 99 LYS A C 1
ATOM 785 O O . LYS A 1 99 ? 12.073 7.215 -16.001 1.00 93.44 99 LYS A O 1
ATOM 790 N N . TRP A 1 100 ? 10.524 5.610 -15.731 1.00 93.31 100 TRP A N 1
ATOM 791 C CA . TRP A 1 100 ? 9.368 6.502 -15.784 1.00 93.31 100 TRP A CA 1
ATOM 792 C C . TRP A 1 100 ? 9.351 7.518 -14.630 1.00 93.31 100 TRP A C 1
ATOM 794 O O . TRP A 1 100 ? 9.168 8.708 -14.881 1.00 93.31 100 TRP A O 1
ATOM 804 N N . ILE A 1 101 ? 9.615 7.090 -13.389 1.00 92.12 101 ILE A N 1
ATOM 805 C CA . ILE A 1 101 ? 9.730 7.986 -12.225 1.00 92.12 101 ILE A CA 1
ATOM 806 C C . ILE A 1 101 ? 10.844 9.010 -12.458 1.00 92.12 101 ILE A C 1
ATOM 808 O O . ILE A 1 101 ? 10.611 10.208 -12.311 1.00 92.12 101 ILE A O 1
ATOM 812 N N . SER A 1 102 ? 12.033 8.569 -12.879 1.00 90.00 102 SER A N 1
ATOM 813 C CA . SER A 1 102 ? 13.151 9.471 -13.172 1.00 90.00 102 SER A CA 1
ATOM 814 C C . SER A 1 102 ? 12.795 10.496 -14.250 1.00 90.00 102 SER A C 1
ATOM 816 O O . SER A 1 102 ? 13.068 11.679 -14.081 1.00 90.00 102 SER A O 1
ATOM 818 N N . GLN A 1 103 ? 12.131 10.076 -15.331 1.00 90.12 103 GLN A N 1
ATOM 819 C CA . GLN A 1 103 ? 11.667 10.987 -16.381 1.00 90.12 103 GLN A CA 1
ATOM 820 C C . GLN A 1 103 ? 10.656 12.010 -15.857 1.00 90.12 103 GLN A C 1
ATOM 822 O O . GLN A 1 103 ? 10.731 13.179 -16.228 1.00 90.12 103 GLN A O 1
ATOM 827 N N . LYS A 1 104 ? 9.731 11.597 -14.980 1.00 87.38 104 LYS A N 1
ATOM 828 C CA . LYS A 1 104 ? 8.779 12.512 -14.338 1.00 87.38 104 LYS A CA 1
ATOM 829 C C . LYS A 1 104 ? 9.489 13.535 -13.461 1.00 87.38 104 LYS A C 1
ATOM 831 O O . LYS A 1 104 ? 9.191 14.716 -13.581 1.00 87.38 104 LYS A O 1
ATOM 836 N N . LEU A 1 105 ? 10.458 13.105 -12.656 1.00 86.19 105 LEU A N 1
ATOM 837 C CA . LEU A 1 105 ? 11.251 14.003 -11.817 1.00 86.19 105 LEU A CA 1
ATOM 838 C C . LEU A 1 105 ? 12.056 15.007 -12.648 1.00 86.19 105 LEU A C 1
ATOM 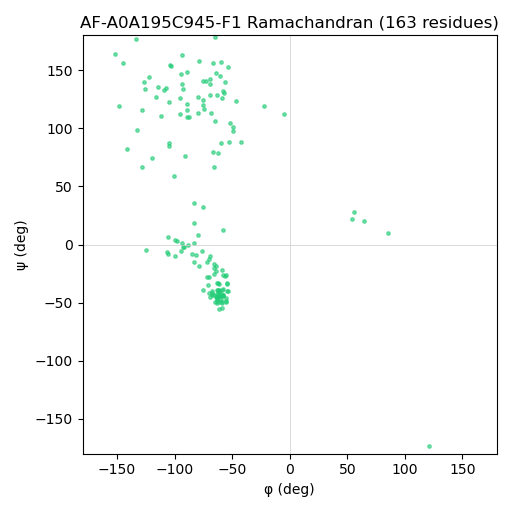840 O O . LEU A 1 105 ? 12.042 16.188 -12.330 1.00 86.19 105 LEU A O 1
ATOM 844 N N . ILE A 1 106 ? 12.704 14.567 -13.731 1.00 87.25 106 ILE A N 1
ATOM 845 C CA . ILE A 1 106 ? 13.460 15.453 -14.633 1.00 87.25 106 ILE A CA 1
ATOM 846 C C . ILE A 1 106 ? 12.526 16.460 -15.316 1.00 87.25 106 ILE A C 1
ATOM 848 O O . ILE A 1 106 ? 12.827 17.651 -15.352 1.00 87.25 106 ILE A O 1
ATOM 852 N N . ALA A 1 107 ? 11.376 16.003 -15.822 1.00 83.69 107 ALA A N 1
ATOM 853 C CA . ALA A 1 107 ? 10.387 16.876 -16.449 1.00 83.69 107 ALA A CA 1
ATOM 854 C C . ALA A 1 107 ? 9.834 17.922 -15.465 1.00 83.69 107 ALA A C 1
ATOM 856 O O . ALA A 1 107 ? 9.666 19.080 -15.839 1.00 83.69 107 ALA A O 1
ATOM 857 N N . SER A 1 108 ? 9.599 17.533 -14.208 1.00 78.31 108 SER A N 1
ATOM 858 C CA . SER A 1 108 ? 9.193 18.452 -13.142 1.00 78.31 108 SER A CA 1
ATOM 859 C C . SER A 1 108 ? 10.325 19.381 -12.702 1.00 78.31 108 SER A C 1
ATOM 861 O O . SER A 1 108 ? 10.064 20.536 -12.419 1.00 78.31 108 SER A O 1
ATOM 863 N N . ALA A 1 109 ? 11.582 18.935 -12.690 1.00 71.38 109 ALA A N 1
ATOM 864 C CA . ALA A 1 109 ? 12.723 19.777 -12.328 1.00 71.38 109 ALA A CA 1
ATOM 865 C C . ALA A 1 109 ? 13.033 20.858 -13.381 1.00 71.38 109 ALA A C 1
ATOM 867 O O . ALA A 1 109 ? 13.523 21.929 -13.029 1.00 71.38 109 ALA A O 1
ATOM 868 N N . GLY A 1 110 ? 12.711 20.608 -14.656 1.00 61.97 110 GLY A N 1
ATOM 869 C CA . GLY A 1 110 ? 12.766 21.616 -15.723 1.00 61.97 110 GLY A CA 1
ATOM 870 C C . GLY A 1 110 ? 11.668 22.688 -15.634 1.00 61.97 110 GLY A C 1
ATOM 871 O O . GLY A 1 110 ? 11.791 23.739 -16.259 1.00 61.97 110 GLY A O 1
ATOM 872 N N . GLN A 1 111 ? 10.617 22.454 -14.842 1.00 56.62 111 GLN A N 1
ATOM 873 C CA . GLN A 1 111 ? 9.587 23.428 -14.484 1.00 56.62 111 GLN A CA 1
ATOM 874 C C . GLN A 1 111 ? 9.850 23.871 -13.045 1.00 56.62 111 GLN A C 1
ATOM 876 O O . GLN A 1 111 ? 9.331 23.261 -12.122 1.00 56.62 111 GLN A O 1
ATOM 881 N N . ALA A 1 112 ? 10.730 24.864 -12.875 1.00 51.81 112 ALA A N 1
ATOM 882 C CA . ALA A 1 112 ? 11.153 25.469 -11.607 1.00 51.81 112 ALA A CA 1
ATOM 883 C C . ALA A 1 112 ? 10.400 24.967 -10.356 1.00 51.81 112 ALA A C 1
ATOM 885 O O . ALA A 1 112 ? 9.231 25.302 -10.154 1.00 51.81 112 ALA A O 1
ATOM 886 N N . PHE A 1 113 ? 11.097 24.242 -9.472 1.00 48.31 113 PHE A N 1
ATOM 887 C CA . PHE A 1 113 ? 10.680 24.052 -8.078 1.00 48.31 113 PHE A CA 1
ATOM 888 C C . PHE A 1 113 ? 10.731 25.408 -7.344 1.00 48.31 113 PHE A C 1
ATOM 890 O O . PHE A 1 113 ? 11.557 25.642 -6.469 1.00 48.31 113 PHE A O 1
ATOM 897 N N . ALA A 1 114 ? 9.861 26.338 -7.730 1.00 50.78 114 ALA A N 1
ATOM 898 C CA . ALA A 1 114 ? 9.481 27.484 -6.931 1.00 50.78 114 ALA A CA 1
ATOM 899 C C . ALA A 1 114 ? 8.260 27.057 -6.124 1.00 50.78 114 ALA A C 1
ATOM 901 O O . ALA A 1 114 ? 7.114 27.356 -6.449 1.00 50.78 114 ALA A O 1
ATOM 902 N N . THR A 1 115 ? 8.492 26.274 -5.082 1.00 45.22 115 THR A N 1
ATOM 903 C CA . THR A 1 115 ? 7.527 26.194 -3.996 1.00 45.22 115 THR A CA 1
ATOM 904 C C . THR A 1 115 ? 8.314 25.946 -2.740 1.00 45.22 115 THR A C 1
ATOM 906 O O . THR A 1 115 ? 9.070 24.980 -2.650 1.00 45.22 115 THR A O 1
ATOM 909 N N . GLU A 1 116 ? 8.173 26.908 -1.838 1.00 45.03 116 GLU A N 1
ATOM 910 C CA . GLU A 1 116 ? 8.617 26.890 -0.462 1.00 45.03 116 GLU A CA 1
ATOM 911 C C . GLU A 1 116 ? 8.780 25.453 0.027 1.00 45.03 116 GLU A C 1
ATOM 913 O O . GLU A 1 116 ? 7.819 24.680 0.111 1.00 45.03 116 GLU A O 1
ATOM 918 N N . THR A 1 117 ? 10.005 25.102 0.414 1.00 38.09 117 THR A N 1
ATOM 919 C CA . THR A 1 117 ? 10.164 24.256 1.585 1.00 38.09 117 THR A CA 1
ATOM 920 C C . THR A 1 117 ? 9.377 24.946 2.689 1.00 38.09 117 THR A C 1
ATOM 922 O O . THR A 1 117 ? 9.919 25.745 3.452 1.00 38.09 117 THR A O 1
ATOM 925 N N . ASN A 1 118 ? 8.083 24.631 2.789 1.00 40.19 118 ASN A N 1
ATOM 926 C CA . ASN A 1 118 ? 7.470 24.485 4.082 1.00 40.19 118 ASN A CA 1
ATOM 927 C C . ASN A 1 118 ? 8.443 23.570 4.790 1.00 40.19 118 ASN A C 1
ATOM 929 O O . ASN A 1 118 ? 8.529 22.378 4.484 1.00 40.19 118 ASN A O 1
ATOM 933 N N . ASN A 1 119 ? 9.272 24.176 5.637 1.00 38.66 119 ASN A N 1
ATOM 934 C CA . ASN A 1 119 ? 9.966 23.468 6.671 1.00 38.66 119 ASN A CA 1
ATOM 935 C C . ASN A 1 119 ? 8.852 22.665 7.330 1.00 38.66 119 ASN A C 1
ATOM 937 O O . ASN A 1 119 ? 8.092 23.191 8.143 1.00 38.66 119 ASN A O 1
ATOM 941 N N . PHE A 1 120 ? 8.711 21.392 6.951 1.00 38.03 120 PHE A N 1
ATOM 942 C CA . PHE A 1 120 ? 8.210 20.399 7.864 1.00 38.03 120 PHE A CA 1
ATOM 943 C C . PHE A 1 120 ? 9.242 20.476 8.969 1.00 38.03 120 PHE A C 1
ATOM 945 O O . PHE A 1 120 ? 10.295 19.844 8.907 1.00 38.03 120 PHE A O 1
ATOM 952 N N . GLY A 1 121 ? 8.986 21.384 9.912 1.00 35.38 121 GLY A N 1
ATOM 953 C CA . GLY A 1 121 ? 9.663 21.481 11.173 1.00 35.38 121 GLY A CA 1
ATOM 954 C C . GLY A 1 121 ? 9.351 20.173 11.858 1.00 35.38 121 GLY A C 1
ATOM 955 O O . GLY A 1 121 ? 8.471 20.086 12.707 1.00 35.38 121 GLY A O 1
ATOM 956 N N . ILE A 1 122 ? 10.063 19.126 11.450 1.00 41.94 122 ILE A N 1
ATOM 957 C CA . ILE A 1 122 ? 10.323 17.973 12.270 1.00 41.94 122 ILE A CA 1
ATOM 958 C C . ILE A 1 122 ? 11.206 18.563 13.360 1.00 41.94 122 ILE A C 1
ATOM 960 O O . ILE A 1 122 ? 12.434 18.495 13.317 1.00 41.94 122 ILE A O 1
ATOM 964 N N . ASN A 1 123 ? 10.558 19.222 14.322 1.00 42.59 123 ASN A N 1
ATOM 965 C CA . ASN A 1 123 ? 11.109 19.391 15.642 1.00 42.59 123 ASN A CA 1
ATOM 966 C C . ASN A 1 123 ? 11.488 17.975 16.052 1.00 42.59 123 ASN A C 1
ATOM 968 O O . ASN A 1 123 ? 10.626 17.144 16.339 1.00 42.59 123 ASN A O 1
ATOM 972 N N . LYS A 1 124 ? 12.790 17.690 16.005 1.00 44.25 124 LYS A N 1
ATOM 973 C CA . LYS A 1 124 ? 13.427 16.403 16.310 1.00 44.25 124 LYS A CA 1
ATOM 974 C C . LYS A 1 124 ? 13.134 15.900 17.741 1.00 44.25 124 LYS A C 1
ATOM 976 O O . LYS A 1 124 ? 13.777 14.961 18.191 1.00 44.25 124 LYS A O 1
ATOM 981 N N . SER A 1 125 ? 12.181 16.494 18.466 1.00 44.06 125 SER A N 1
ATOM 982 C CA . SER A 1 125 ? 11.888 16.243 19.878 1.00 44.06 125 SER A CA 1
ATOM 983 C C . SER A 1 125 ? 10.442 15.839 20.208 1.00 44.06 125 SER A C 1
ATOM 985 O O . SER A 1 125 ? 10.200 15.433 21.343 1.00 44.06 125 SER A O 1
ATOM 987 N N . GLU A 1 126 ? 9.497 15.810 19.261 1.00 45.09 126 GLU A N 1
ATOM 988 C CA . GLU A 1 126 ? 8.239 15.066 19.457 1.00 45.09 126 GLU A CA 1
ATOM 989 C C . GLU A 1 126 ? 8.306 13.722 18.724 1.00 45.09 126 GLU A C 1
ATOM 991 O O . GLU A 1 126 ? 7.486 13.409 17.864 1.00 45.09 126 GLU A O 1
ATOM 996 N N . CYS A 1 127 ? 9.290 12.886 19.082 1.00 45.47 127 CYS A N 1
ATOM 997 C CA . CYS A 1 127 ? 9.137 11.443 18.890 1.00 45.47 127 CYS A CA 1
ATOM 998 C C . CYS A 1 127 ? 7.746 11.080 19.419 1.00 45.47 127 CYS A C 1
ATOM 1000 O O . CYS A 1 127 ? 7.445 11.449 20.549 1.00 45.47 127 CYS A O 1
ATOM 1002 N N . LEU A 1 128 ? 6.896 10.473 18.588 1.00 51.81 128 LEU A N 1
ATOM 1003 C CA . LEU A 1 128 ? 5.516 10.074 18.883 1.00 51.81 128 LEU A CA 1
ATOM 1004 C C . LEU A 1 128 ? 5.403 9.453 20.289 1.00 51.81 128 LEU A C 1
ATOM 1006 O O . LEU A 1 128 ? 5.550 8.245 20.448 1.00 51.81 128 LEU A O 1
ATOM 1010 N N . LYS A 1 129 ? 5.184 10.288 21.316 1.00 56.75 129 LYS A N 1
ATOM 1011 C CA . LYS A 1 129 ? 4.993 9.854 22.710 1.00 56.75 129 LYS A CA 1
ATOM 1012 C C . LYS A 1 129 ? 3.557 9.388 22.949 1.00 56.75 129 LYS A C 1
ATOM 1014 O O . LYS A 1 129 ? 3.266 8.875 24.024 1.00 56.75 129 LYS A O 1
ATOM 1019 N N . SER A 1 130 ? 2.652 9.601 21.988 1.00 62.00 130 SER A N 1
ATOM 1020 C CA . SER A 1 130 ? 1.304 9.049 22.057 1.00 62.00 130 SER A CA 1
ATOM 1021 C C . SER A 1 130 ? 1.299 7.651 21.454 1.00 62.00 130 SER A C 1
ATOM 1023 O O . SER A 1 130 ? 1.444 7.454 20.250 1.00 62.00 130 SER A O 1
ATOM 1025 N N . GLU A 1 131 ? 1.128 6.681 22.336 1.00 71.69 131 GLU A N 1
ATOM 1026 C CA . GLU A 1 131 ? 0.855 5.292 22.008 1.00 71.69 131 GLU A CA 1
ATOM 1027 C C . GLU A 1 131 ? -0.595 5.002 22.386 1.00 71.69 131 GLU A C 1
ATOM 1029 O O . GLU A 1 131 ? -1.042 5.364 23.479 1.00 71.69 131 GLU A O 1
ATOM 1034 N N . SER A 1 132 ? -1.341 4.368 21.483 1.00 74.56 132 SER A N 1
ATOM 1035 C CA . SER A 1 132 ? -2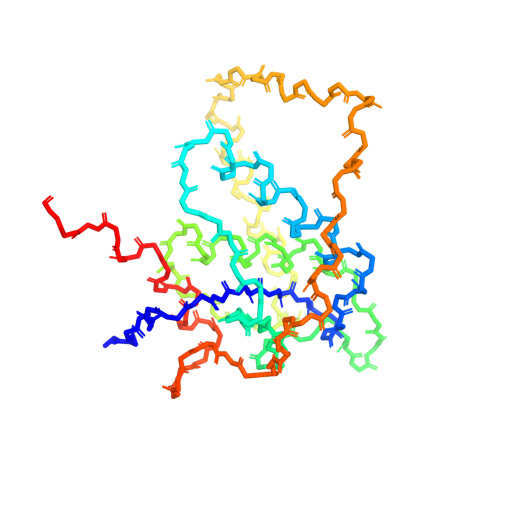.698 3.931 21.795 1.00 74.56 132 SER A CA 1
ATOM 1036 C C . SER A 1 132 ? -2.668 2.527 22.388 1.00 74.56 132 SER A C 1
ATOM 1038 O O . SER A 1 132 ? -2.326 1.553 21.708 1.00 74.56 132 SER A O 1
ATOM 1040 N N . LYS A 1 133 ? -3.074 2.407 23.657 1.00 74.38 133 LYS A N 1
ATOM 1041 C CA . LYS A 1 133 ? -3.192 1.115 24.358 1.00 74.38 133 LYS A CA 1
ATOM 1042 C C . LYS A 1 133 ? -4.249 0.198 23.728 1.00 74.38 133 LYS A C 1
ATOM 1044 O O . LYS A 1 133 ? -4.128 -1.022 23.828 1.00 74.38 133 LYS A O 1
ATOM 1049 N N . ASP A 1 134 ? -5.206 0.783 23.010 1.00 78.25 134 ASP A N 1
ATOM 1050 C CA . ASP A 1 134 ? -6.351 0.094 22.412 1.00 78.25 134 ASP A CA 1
ATOM 1051 C C . ASP A 1 134 ? -6.100 -0.343 20.960 1.00 78.25 134 ASP A C 1
ATOM 1053 O O . ASP A 1 134 ? -6.933 -1.018 20.359 1.00 78.25 134 ASP A O 1
ATOM 1057 N N . SER A 1 135 ? -4.928 -0.027 20.396 1.00 74.38 135 SER A N 1
ATOM 1058 C CA . SER A 1 135 ? -4.523 -0.449 19.043 1.00 74.38 135 SER A CA 1
ATOM 1059 C C . SER A 1 135 ? -4.520 -1.971 18.852 1.00 74.38 135 SER A C 1
ATOM 1061 O O . SER A 1 135 ? -4.737 -2.459 17.746 1.00 74.38 135 SER A O 1
ATOM 1063 N N . LYS A 1 136 ? -4.344 -2.737 19.938 1.00 79.12 136 LYS A N 1
ATOM 1064 C CA . LYS A 1 136 ? -4.439 -4.207 19.944 1.00 79.12 136 LYS A CA 1
ATOM 1065 C C . LYS A 1 136 ? -5.847 -4.731 19.638 1.00 79.12 136 LYS A C 1
ATOM 1067 O O . LYS A 1 136 ? -5.992 -5.911 19.345 1.00 79.12 136 LYS A O 1
ATOM 1072 N N . LEU A 1 137 ? -6.873 -3.883 19.738 1.00 79.88 137 LEU A N 1
ATOM 1073 C CA . LEU A 1 137 ? -8.269 -4.245 19.478 1.00 79.88 137 LEU A CA 1
ATOM 1074 C C . LEU A 1 137 ? -8.639 -4.158 17.991 1.00 79.88 137 LEU A C 1
ATOM 1076 O O . LEU A 1 137 ? -9.741 -4.561 17.619 1.00 79.88 137 LEU A O 1
ATOM 1080 N N . ILE A 1 138 ? -7.747 -3.625 17.150 1.00 84.25 138 ILE A N 1
ATOM 1081 C CA . ILE A 1 138 ? -7.967 -3.521 15.707 1.00 84.25 138 ILE A CA 1
ATOM 1082 C C . ILE A 1 138 ? -7.942 -4.922 15.096 1.00 84.25 138 ILE A C 1
ATOM 1084 O O . ILE A 1 138 ? -7.002 -5.692 15.300 1.00 84.25 138 ILE A O 1
ATOM 1088 N N . LYS A 1 139 ? -8.973 -5.249 14.316 1.00 86.06 139 LYS A N 1
ATOM 1089 C CA . LYS A 1 139 ? -9.047 -6.529 13.601 1.00 86.06 139 LYS A CA 1
ATOM 1090 C C . LYS A 1 139 ? -8.116 -6.505 12.392 1.00 86.06 139 LYS A C 1
ATOM 1092 O O . LYS A 1 139 ? -8.057 -5.501 11.694 1.00 86.06 139 LYS A O 1
ATOM 1097 N N . LEU A 1 140 ? -7.429 -7.608 12.107 1.00 85.75 140 LEU A N 1
ATOM 1098 C CA . LEU A 1 140 ? -6.611 -7.757 10.899 1.00 85.75 140 LEU A CA 1
ATOM 1099 C C . LEU A 1 140 ? -7.432 -8.412 9.779 1.00 85.75 140 LEU A C 1
ATOM 1101 O O . LEU A 1 140 ? -8.114 -9.406 10.020 1.00 85.75 140 LEU A O 1
ATOM 1105 N N . SER A 1 141 ? -7.299 -7.916 8.552 1.00 86.25 141 SER A N 1
ATOM 1106 C CA . SER A 1 141 ? -7.770 -8.581 7.336 1.00 86.25 141 SER A CA 1
ATOM 1107 C C . SER A 1 141 ? -6.643 -8.697 6.312 1.00 86.25 141 SER A C 1
ATOM 1109 O O . SER A 1 141 ? -5.864 -7.767 6.131 1.00 86.25 141 SER A O 1
ATOM 1111 N N . ARG A 1 142 ? -6.559 -9.837 5.619 1.00 86.81 142 ARG A N 1
ATOM 1112 C CA . ARG A 1 142 ? -5.647 -10.054 4.476 1.00 86.81 142 ARG A CA 1
ATOM 1113 C C . ARG A 1 142 ? -6.294 -9.775 3.122 1.00 86.81 142 ARG A C 1
ATOM 1115 O O . ARG A 1 142 ? -5.667 -9.965 2.086 1.00 86.81 142 ARG A O 1
ATOM 1122 N N . GLN A 1 143 ? -7.552 -9.356 3.142 1.00 84.69 143 GLN A N 1
ATOM 1123 C CA . GLN A 1 143 ? -8.336 -9.043 1.957 1.00 84.69 143 GLN A CA 1
ATOM 1124 C C . GLN A 1 143 ? -8.452 -7.525 1.783 1.00 84.69 143 GLN A C 1
ATOM 1126 O O . GLN A 1 143 ? -8.374 -6.795 2.781 1.00 84.69 143 GLN A O 1
ATOM 1131 N N . PRO A 1 144 ? -8.665 -7.038 0.550 1.00 79.06 144 PRO A N 1
ATOM 1132 C CA . PRO A 1 144 ? -8.988 -5.637 0.315 1.00 79.06 144 PRO A CA 1
ATOM 1133 C C . PRO A 1 144 ? -10.285 -5.219 1.044 1.00 79.06 144 PRO A C 1
ATOM 1135 O O . PRO A 1 144 ? -11.106 -6.078 1.374 1.00 79.06 144 PRO A O 1
ATOM 1138 N N . PRO A 1 145 ? -10.486 -3.915 1.326 1.00 74.25 145 PRO A N 1
ATOM 1139 C CA . PRO A 1 145 ? -11.626 -3.448 2.122 1.00 74.25 145 PRO A CA 1
ATOM 1140 C C . PRO A 1 145 ? -13.012 -3.635 1.498 1.00 74.25 145 PRO A C 1
ATOM 1142 O O . PRO A 1 145 ? -13.981 -3.734 2.243 1.00 74.25 145 PRO A O 1
ATOM 1145 N N . SER A 1 146 ? -13.134 -3.710 0.169 1.00 71.31 146 SER A N 1
ATOM 1146 C CA . SER A 1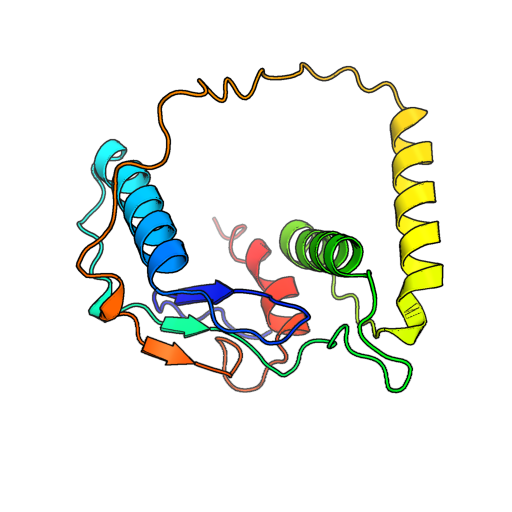 146 ? -14.410 -3.990 -0.503 1.00 71.31 146 SER A CA 1
ATOM 1147 C C . SER A 1 146 ? -14.454 -5.391 -1.101 1.00 71.31 146 SER A C 1
ATOM 1149 O O . SER A 1 146 ? -13.524 -5.830 -1.781 1.00 71.31 146 SER A O 1
ATOM 1151 N N . GLN A 1 147 ? -15.574 -6.083 -0.876 1.00 59.81 147 GLN A N 1
ATOM 1152 C CA . GLN A 1 147 ? -15.819 -7.399 -1.460 1.00 59.81 147 GLN A CA 1
ATOM 1153 C C . GLN A 1 147 ? -15.874 -7.304 -2.993 1.00 59.81 147 GLN A C 1
ATOM 1155 O O . GLN A 1 147 ? -16.606 -6.487 -3.550 1.00 59.81 147 GLN A O 1
ATOM 1160 N N . GLY A 1 148 ? -15.100 -8.152 -3.675 1.00 60.69 148 GLY A N 1
ATOM 1161 C CA . GLY A 1 148 ? -15.141 -8.301 -5.135 1.00 60.69 148 GLY A CA 1
ATOM 1162 C C . GLY A 1 148 ? -14.282 -7.325 -5.946 1.00 60.69 148 GLY A C 1
ATOM 1163 O O . GLY A 1 148 ? -14.410 -7.306 -7.165 1.00 60.69 148 GLY A O 1
ATOM 1164 N N . SER A 1 149 ? -13.409 -6.540 -5.311 1.00 73.75 149 SER A N 1
ATOM 1165 C CA . SER A 1 149 ? -12.442 -5.672 -6.002 1.00 73.75 149 SER A CA 1
ATOM 1166 C C . SER A 1 149 ? -11.014 -6.008 -5.598 1.00 73.75 149 SER A C 1
ATOM 1168 O O . SER A 1 149 ? -10.757 -6.264 -4.423 1.00 73.75 149 SER A O 1
ATOM 1170 N N . THR A 1 150 ? -10.082 -5.909 -6.536 1.00 87.75 150 THR A N 1
ATOM 1171 C CA . THR A 1 150 ? -8.642 -5.961 -6.247 1.00 87.75 150 THR A CA 1
ATOM 1172 C C . THR A 1 150 ? -8.195 -4.746 -5.428 1.00 87.75 150 THR A C 1
ATOM 1174 O O . THR A 1 150 ? -8.797 -3.669 -5.503 1.00 87.75 150 THR A O 1
ATOM 1177 N N . THR A 1 151 ? -7.090 -4.868 -4.689 1.00 88.88 151 THR A N 1
ATOM 1178 C CA . THR A 1 151 ? -6.465 -3.731 -3.988 1.00 88.88 151 THR A CA 1
ATOM 1179 C C . THR A 1 151 ? -6.152 -2.570 -4.942 1.00 88.88 151 THR A C 1
ATOM 1181 O O . THR A 1 151 ? -6.304 -1.405 -4.576 1.00 88.88 151 THR A O 1
ATOM 1184 N N . PHE A 1 152 ? -5.790 -2.870 -6.193 1.00 89.44 152 PHE A N 1
ATOM 1185 C CA . PHE A 1 152 ? -5.594 -1.878 -7.253 1.00 89.44 152 PHE A CA 1
ATOM 1186 C C . PHE A 1 152 ? -6.845 -1.038 -7.524 1.00 89.44 152 PHE A C 1
ATOM 1188 O O . PHE A 1 152 ? -6.792 0.193 -7.470 1.00 89.44 152 PHE A O 1
ATOM 1195 N N . GLU A 1 153 ? -7.969 -1.697 -7.804 1.00 87.94 153 GLU A N 1
ATOM 1196 C CA . GLU A 1 153 ? -9.244 -1.030 -8.084 1.00 87.94 153 GLU A CA 1
ATOM 1197 C C . GLU A 1 153 ? -9.725 -0.226 -6.883 1.00 87.94 153 GLU A C 1
ATOM 1199 O O . GLU A 1 153 ? -10.217 0.891 -7.046 1.00 87.94 153 GLU A O 1
ATOM 1204 N N . TYR A 1 154 ? -9.536 -0.768 -5.679 1.00 86.25 154 TYR A N 1
ATOM 1205 C CA . TYR A 1 154 ? -9.886 -0.083 -4.448 1.00 86.25 154 TYR A CA 1
ATOM 1206 C C . TYR A 1 154 ? -9.102 1.222 -4.273 1.00 86.25 154 TYR A C 1
ATOM 1208 O O . TYR A 1 154 ? -9.697 2.296 -4.157 1.00 86.25 154 TYR A O 1
ATOM 1216 N N . CYS A 1 155 ? -7.768 1.153 -4.321 1.00 86.88 155 CYS A N 1
ATOM 1217 C CA . CYS A 1 155 ? -6.891 2.314 -4.176 1.00 86.88 155 CYS A CA 1
ATOM 1218 C C . CYS A 1 155 ? -7.180 3.391 -5.230 1.00 86.88 155 CYS A C 1
ATOM 1220 O O . CYS A 1 155 ? -7.190 4.579 -4.907 1.00 86.88 155 CYS A O 1
ATOM 1222 N N . ALA A 1 156 ? -7.476 2.987 -6.469 1.00 85.19 156 ALA A N 1
ATOM 1223 C CA . ALA A 1 156 ? -7.829 3.901 -7.551 1.00 85.19 156 ALA A CA 1
ATOM 1224 C C . ALA A 1 156 ? -9.206 4.576 -7.373 1.00 85.19 156 ALA A C 1
ATOM 1226 O O . ALA A 1 156 ? -9.512 5.529 -8.085 1.00 85.19 156 ALA A O 1
ATOM 1227 N N . CYS A 1 157 ? -10.047 4.111 -6.444 1.00 82.75 157 CYS A N 1
ATOM 1228 C CA . CYS A 1 157 ? -11.359 4.701 -6.165 1.00 82.75 157 CYS A CA 1
ATOM 1229 C C . CYS A 1 157 ? -11.372 5.634 -4.942 1.00 82.75 157 CYS A C 1
ATOM 1231 O O . CYS A 1 157 ? -12.354 6.353 -4.754 1.00 82.75 157 CYS A O 1
ATOM 1233 N N . LEU A 1 158 ? -10.303 5.671 -4.134 1.00 74.94 158 LEU A N 1
ATOM 1234 C CA . LEU A 1 158 ? -10.283 6.383 -2.846 1.00 74.94 158 LEU A CA 1
ATOM 1235 C C . LEU A 1 158 ? -10.470 7.902 -2.951 1.00 74.94 158 LEU A C 1
ATOM 1237 O O . LEU A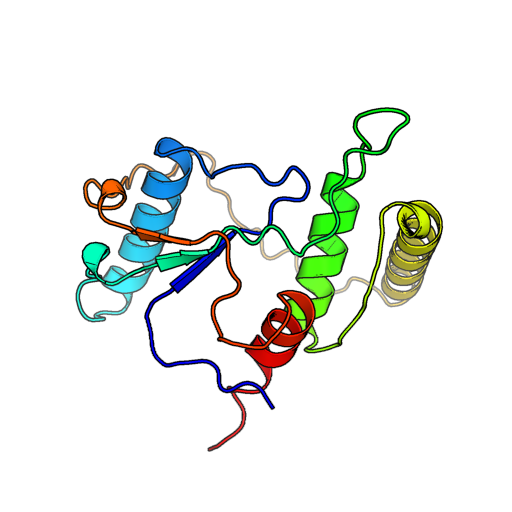 1 158 ? -11.066 8.504 -2.061 1.00 74.94 158 LEU A O 1
ATOM 1241 N N . THR A 1 159 ? -9.987 8.536 -4.021 1.00 62.56 159 THR A N 1
ATOM 1242 C CA . THR A 1 159 ? -10.103 9.996 -4.195 1.00 62.56 159 THR A CA 1
ATOM 1243 C C . THR A 1 159 ? -11.322 10.418 -5.023 1.00 62.56 159 THR A C 1
ATOM 1245 O O . THR A 1 159 ? -11.641 11.603 -5.077 1.00 62.56 159 THR A O 1
ATOM 1248 N N . ARG A 1 160 ? -12.082 9.469 -5.595 1.00 53.69 160 ARG A N 1
ATOM 1249 C CA . ARG A 1 160 ? -13.318 9.758 -6.352 1.00 53.69 160 ARG A CA 1
ATOM 1250 C C . ARG A 1 160 ? -14.538 10.045 -5.475 1.00 53.69 160 ARG A C 1
ATOM 1252 O O . ARG A 1 160 ? -15.483 10.663 -5.950 1.00 53.69 160 ARG A O 1
ATOM 1259 N N . SER A 1 161 ? -14.524 9.657 -4.203 1.00 50.09 161 SER A N 1
ATOM 1260 C CA . SER A 1 161 ? -15.632 9.881 -3.260 1.00 50.09 161 SER A CA 1
ATOM 1261 C C . SER A 1 161 ? -15.693 11.298 -2.660 1.00 50.09 161 SER A C 1
ATOM 1263 O O . SER A 1 161 ? -16.488 11.533 -1.757 1.00 50.09 161 SER A O 1
ATOM 1265 N N . GLY A 1 162 ? -14.874 12.244 -3.138 1.00 42.88 162 GLY A N 1
ATOM 1266 C CA . GLY A 1 162 ? -14.798 13.617 -2.618 1.00 42.88 162 GLY A CA 1
ATOM 1267 C C . GLY A 1 162 ? -15.440 14.711 -3.482 1.00 42.88 162 GLY A C 1
ATOM 1268 O O . GLY A 1 162 ? -15.245 15.881 -3.175 1.00 42.88 162 GLY A O 1
ATOM 1269 N N . HIS A 1 163 ? -16.142 14.384 -4.573 1.00 32.88 163 HIS A N 1
ATOM 1270 C CA . HIS A 1 163 ? -16.824 15.364 -5.440 1.00 32.88 163 HIS A CA 1
ATOM 1271 C C . HIS A 1 163 ? -18.292 14.974 -5.663 1.00 32.88 163 HIS A C 1
ATOM 1273 O O . HIS A 1 163 ? -18.702 14.627 -6.767 1.00 32.88 163 HIS A O 1
ATOM 1279 N N . THR A 1 164 ? -19.091 15.020 -4.600 1.00 36.28 164 THR A N 1
ATOM 1280 C CA . THR A 1 164 ? -20.551 15.159 -4.705 1.00 36.28 164 THR A CA 1
ATOM 1281 C C . THR A 1 164 ? -21.028 16.087 -3.598 1.00 36.28 164 THR A C 1
ATOM 1283 O O . THR A 1 164 ? -21.451 15.635 -2.534 1.00 36.28 164 THR A O 1
ATOM 1286 N N . SER A 1 165 ? -20.905 17.383 -3.851 1.00 34.03 165 SER A N 1
ATOM 1287 C CA . SER A 1 165 ? -21.673 18.456 -3.216 1.00 34.03 165 SER A CA 1
ATOM 1288 C C . SER A 1 165 ? -21.530 19.695 -4.080 1.00 34.03 165 SER A C 1
ATOM 1290 O O . SER A 1 165 ? -20.357 20.085 -4.286 1.00 34.03 165 SER A O 1
#

Mean predicted aligned error: 10.63 Å

Radius of gyration: 18.2 Å; Cα contacts (8 Å, |Δi|>4): 194; chains: 1; bounding box: 38×44×41 Å